Protein AF-A0A9D9G0Z2-F1 (afdb_monomer_lite)

Sequence (73 aa):
MKVFLLPFGKVNILESNIAEIIVNEGVLIDREMVESYRTLIKSHLNIPYSLLINKEHGYSYTFEAQVTMGSLD

Secondary structure (DSSP, 8-state):
-EEEEETTEEEEEEETTEEEEEEPTT-EE-HHHHHHHHHHHHHHSPSS-EEEEE-SS--EE-HHHHHHHH---

Structure (mmCIF, N/CA/C/O backbone):
data_AF-A0A9D9G0Z2-F1
#
_entry.id   AF-A0A9D9G0Z2-F1
#
loop_
_atom_site.group_PDB
_atom_site.id
_atom_site.type_symbol
_atom_site.label_atom_id
_atom_site.label_alt_id
_atom_site.label_comp_id
_atom_site.label_asym_id
_atom_site.label_entity_id
_atom_site.label_seq_id
_atom_site.pdbx_PDB_ins_code
_atom_site.Cartn_x
_atom_site.Cartn_y
_atom_site.Cartn_z
_atom_site.occupancy
_atom_site.B_iso_or_equiv
_atom_site.auth_seq_id
_atom_site.auth_comp_id
_atom_site.auth_asym_id
_atom_site.auth_atom_id
_atom_site.pdbx_PDB_model_num
ATOM 1 N N . MET A 1 1 ? -16.589 -6.806 8.279 1.00 75.62 1 MET A N 1
ATOM 2 C CA . MET A 1 1 ? -15.431 -6.817 7.363 1.00 75.62 1 MET A CA 1
ATOM 3 C C . MET A 1 1 ? -15.881 -6.287 6.008 1.00 75.62 1 MET A C 1
ATOM 5 O O . MET A 1 1 ? -16.812 -6.849 5.442 1.00 75.62 1 MET A O 1
ATOM 9 N N . LYS A 1 2 ? -15.301 -5.178 5.536 1.00 93.56 2 LYS A N 1
ATOM 10 C CA . LYS A 1 2 ? -15.608 -4.570 4.224 1.00 93.56 2 LYS A CA 1
ATOM 11 C C . LYS A 1 2 ? -14.388 -4.751 3.324 1.00 93.56 2 LYS A C 1
ATOM 13 O O . LYS A 1 2 ? -13.279 -4.489 3.773 1.00 93.56 2 LYS A O 1
ATOM 18 N N . VAL A 1 3 ? -14.593 -5.205 2.092 1.00 96.81 3 VAL A N 1
ATOM 19 C CA . VAL A 1 3 ? -13.515 -5.452 1.123 1.00 96.81 3 VAL A CA 1
ATOM 20 C C . VAL A 1 3 ? -13.712 -4.540 -0.076 1.00 96.81 3 VAL A C 1
ATOM 22 O O . VAL A 1 3 ? -14.826 -4.425 -0.588 1.00 96.81 3 VAL A O 1
ATOM 25 N N . PHE A 1 4 ? -12.631 -3.914 -0.526 1.00 97.38 4 PHE A N 1
ATOM 26 C CA . PHE A 1 4 ? -12.597 -3.125 -1.748 1.00 97.38 4 PHE A CA 1
ATOM 27 C C . PHE A 1 4 ? -11.618 -3.739 -2.732 1.00 97.38 4 PHE A C 1
ATOM 29 O O . PHE A 1 4 ? -10.478 -4.032 -2.376 1.00 97.38 4 PHE A O 1
ATOM 36 N N . LEU A 1 5 ? -12.066 -3.906 -3.971 1.00 97.19 5 LEU A N 1
ATOM 37 C CA . LEU A 1 5 ? -11.232 -4.382 -5.065 1.00 97.19 5 LEU A CA 1
ATOM 38 C C . LEU A 1 5 ? -10.720 -3.180 -5.852 1.00 97.19 5 LEU A C 1
ATOM 40 O O . LEU A 1 5 ? -11.499 -2.317 -6.258 1.00 97.19 5 LEU A O 1
ATOM 44 N N . LEU A 1 6 ? -9.410 -3.141 -6.054 1.00 95.75 6 LEU A N 1
ATOM 45 C CA . LEU A 1 6 ? -8.715 -2.177 -6.891 1.00 95.75 6 LEU A CA 1
ATOM 46 C C . LEU A 1 6 ? -8.131 -2.928 -8.098 1.00 95.75 6 LEU A C 1
ATOM 48 O O . LEU A 1 6 ? -7.845 -4.122 -7.992 1.00 95.75 6 LEU A O 1
ATOM 52 N N . PRO A 1 7 ? -7.893 -2.267 -9.243 1.00 96.31 7 PRO A N 1
ATOM 53 C CA . PRO A 1 7 ? -7.296 -2.928 -10.409 1.00 96.31 7 PRO A CA 1
ATOM 54 C C . PRO A 1 7 ? -5.950 -3.622 -10.122 1.00 96.31 7 PRO A C 1
ATOM 56 O O . PRO A 1 7 ? -5.573 -4.562 -10.814 1.00 96.31 7 PRO A O 1
ATOM 59 N N . PHE A 1 8 ? -5.242 -3.177 -9.082 1.00 96.94 8 PHE A N 1
ATOM 60 C CA . PHE A 1 8 ? -3.908 -3.634 -8.694 1.00 96.94 8 PHE A CA 1
ATOM 61 C C . PHE A 1 8 ? -3.873 -4.454 -7.392 1.00 96.94 8 PHE A C 1
ATOM 63 O O . PHE A 1 8 ? -2.794 -4.837 -6.940 1.00 96.94 8 PHE A O 1
ATOM 70 N N . GLY A 1 9 ? -5.019 -4.723 -6.759 1.00 97.06 9 GLY A N 1
ATOM 71 C CA . GLY A 1 9 ? -5.050 -5.430 -5.480 1.00 97.06 9 GLY A CA 1
ATOM 72 C C . GLY A 1 9 ? -6.380 -5.318 -4.749 1.00 97.06 9 GLY A C 1
ATOM 73 O O . GLY A 1 9 ? -7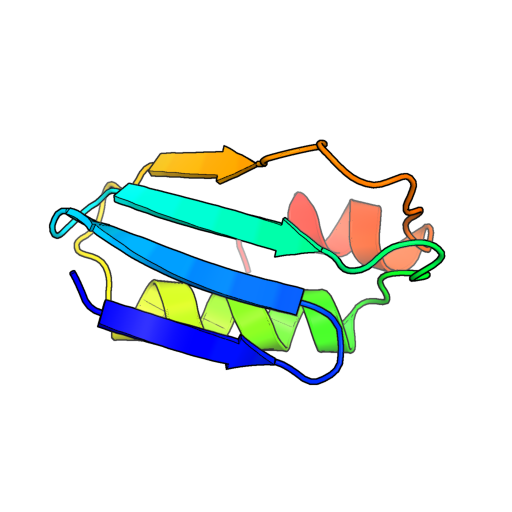.422 -5.026 -5.332 1.00 97.06 9 GLY A O 1
ATOM 74 N N . LYS A 1 10 ? -6.358 -5.529 -3.438 1.00 97.06 10 LYS A N 1
ATOM 75 C CA . LYS A 1 10 ? -7.532 -5.377 -2.576 1.00 97.06 10 LYS A CA 1
ATOM 76 C C . LYS A 1 10 ? -7.167 -4.724 -1.250 1.00 97.06 10 LYS A C 1
ATOM 78 O O . LYS A 1 10 ? -6.049 -4.872 -0.756 1.00 97.06 10 LYS A O 1
ATOM 83 N N . VAL A 1 11 ? -8.140 -4.021 -0.679 1.00 97.81 11 VAL A N 1
ATOM 84 C CA . VAL A 1 11 ? -8.052 -3.418 0.652 1.00 97.81 11 VAL A CA 1
ATOM 85 C C . VAL A 1 11 ? -9.150 -4.002 1.532 1.00 97.81 11 VAL A C 1
ATOM 87 O O . VAL A 1 11 ? -10.338 -3.869 1.222 1.00 97.81 11 VAL A O 1
ATOM 90 N N . ASN A 1 12 ? -8.762 -4.631 2.638 1.00 97.44 12 ASN A N 1
ATOM 91 C CA . ASN A 1 12 ? -9.681 -5.174 3.632 1.00 97.44 12 ASN A CA 1
ATOM 92 C C . ASN A 1 12 ? -9.745 -4.221 4.827 1.00 97.44 12 ASN A C 1
ATOM 94 O O . ASN A 1 12 ? -8.730 -3.951 5.461 1.00 97.44 12 ASN A O 1
ATOM 98 N N . ILE A 1 13 ? -10.934 -3.736 5.174 1.00 97.06 13 ILE A N 1
ATOM 99 C CA . ILE A 1 13 ? -11.151 -3.019 6.435 1.00 97.06 13 ILE A CA 1
ATOM 100 C C . ILE A 1 13 ? -11.370 -4.066 7.525 1.00 97.06 13 ILE A C 1
ATOM 102 O O . ILE A 1 13 ? -12.434 -4.705 7.578 1.00 97.06 13 ILE A O 1
ATOM 106 N N . LEU A 1 14 ? -10.335 -4.256 8.345 1.00 96.25 14 LEU A N 1
ATOM 107 C CA . LEU A 1 14 ? -10.318 -5.207 9.454 1.00 96.25 14 LEU A CA 1
ATOM 108 C C . LEU A 1 14 ? -11.058 -4.619 10.657 1.00 96.25 14 LEU A C 1
ATOM 110 O O . LEU A 1 14 ? -11.946 -5.264 11.209 1.00 96.25 14 LEU A O 1
ATOM 114 N N . GLU A 1 15 ? -10.763 -3.358 10.979 1.00 95.31 15 GLU A N 1
ATOM 115 C CA . GLU A 1 15 ? -11.403 -2.581 12.043 1.00 95.31 15 GLU A CA 1
ATOM 116 C C . GLU A 1 15 ? -11.576 -1.117 11.618 1.00 95.31 15 GLU A C 1
ATOM 118 O O . GLU A 1 15 ? -11.075 -0.698 10.575 1.00 95.31 15 GLU A O 1
ATOM 123 N N . SER A 1 16 ? -12.261 -0.306 12.432 1.00 93.88 16 SER A N 1
ATOM 124 C CA . SER A 1 16 ? -12.495 1.118 12.140 1.00 93.88 16 SER A CA 1
ATOM 125 C C . SER A 1 16 ? -11.218 1.947 11.972 1.00 93.88 16 SER A C 1
ATOM 127 O O . SER A 1 16 ? -11.283 3.064 11.478 1.00 93.88 16 SER A O 1
ATOM 129 N N . ASN A 1 17 ? -10.070 1.428 12.396 1.00 96.06 17 ASN A N 1
ATOM 130 C CA . ASN A 1 17 ? -8.762 2.071 12.336 1.00 96.06 17 ASN A CA 1
ATOM 131 C C . ASN A 1 17 ? -7.660 1.114 11.839 1.00 96.06 17 ASN A C 1
ATOM 133 O O . ASN A 1 17 ? -6.483 1.434 11.975 1.00 96.06 17 ASN A O 1
ATOM 137 N N . ILE A 1 18 ? -8.007 -0.045 11.267 1.00 96.50 18 ILE A N 1
ATOM 138 C CA . ILE A 1 18 ? -7.031 -0.985 10.698 1.00 96.50 18 ILE A CA 1
ATOM 139 C C . ILE A 1 18 ? -7.497 -1.432 9.314 1.00 96.50 18 ILE A C 1
ATOM 141 O O . ILE A 1 18 ? -8.578 -2.009 9.170 1.00 96.50 18 ILE A O 1
ATOM 145 N N . ALA A 1 19 ? -6.651 -1.218 8.307 1.00 97.25 19 ALA A N 1
ATOM 146 C CA . ALA A 1 19 ? -6.829 -1.804 6.983 1.00 97.25 19 ALA A CA 1
ATOM 147 C C . ALA A 1 19 ? -5.653 -2.699 6.603 1.00 97.25 19 ALA A C 1
ATOM 149 O O . ALA A 1 19 ? -4.504 -2.404 6.920 1.00 97.25 19 ALA A O 1
ATOM 150 N N . GLU A 1 20 ? -5.950 -3.767 5.878 1.00 97.75 20 GLU A N 1
ATOM 151 C CA . GLU A 1 20 ? -4.973 -4.620 5.217 1.00 9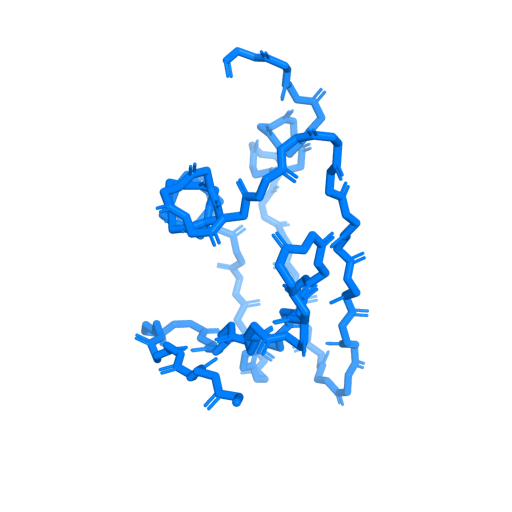7.75 20 GLU A CA 1
ATOM 152 C C . GLU A 1 20 ? -4.948 -4.315 3.722 1.00 97.75 20 GLU A C 1
ATOM 154 O O . GLU A 1 20 ? -5.997 -4.174 3.092 1.00 97.75 20 GLU A O 1
ATOM 159 N N . ILE A 1 21 ? -3.748 -4.233 3.158 1.00 97.00 21 ILE A N 1
ATOM 160 C CA . ILE A 1 21 ? -3.510 -4.032 1.731 1.00 97.00 21 ILE A CA 1
ATOM 161 C C . ILE A 1 21 ? -2.799 -5.270 1.195 1.00 97.00 21 ILE A C 1
ATOM 163 O O . ILE A 1 21 ? -1.736 -5.639 1.697 1.00 97.00 21 ILE A O 1
ATOM 167 N N . ILE A 1 22 ? -3.379 -5.873 0.158 1.00 97.75 22 ILE A N 1
ATOM 168 C CA . ILE A 1 22 ? -2.805 -6.989 -0.598 1.00 97.75 22 ILE A CA 1
ATOM 169 C C . ILE A 1 22 ? -2.692 -6.537 -2.053 1.00 97.75 22 ILE A C 1
ATOM 171 O O . ILE A 1 22 ? -3.703 -6.245 -2.695 1.00 97.75 22 ILE A O 1
ATOM 175 N N . VAL A 1 23 ? -1.467 -6.462 -2.564 1.00 98.00 23 VAL A N 1
ATOM 176 C CA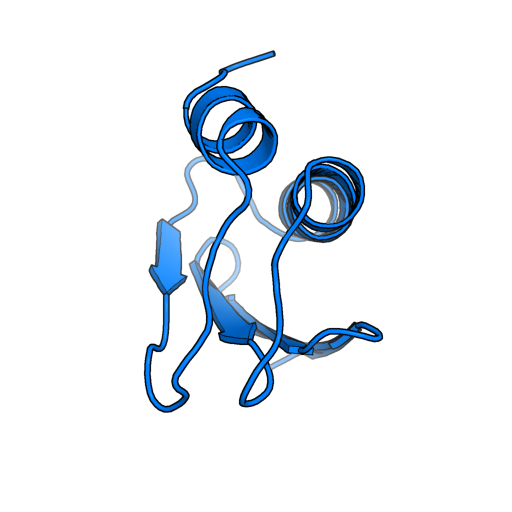 . VAL A 1 23 ? -1.173 -6.099 -3.959 1.00 98.00 23 VAL A CA 1
ATOM 177 C C . VAL A 1 23 ? -1.093 -7.372 -4.797 1.00 98.00 23 VA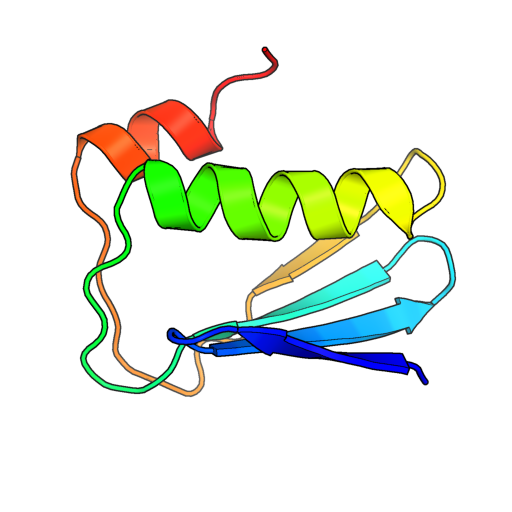L A C 1
ATOM 179 O O . VAL A 1 23 ? -0.551 -8.367 -4.329 1.00 98.00 23 VAL A O 1
ATOM 182 N N . ASN A 1 24 ? -1.627 -7.357 -6.019 1.00 98.25 24 ASN A N 1
ATOM 183 C CA . ASN A 1 24 ? -1.567 -8.520 -6.907 1.00 98.25 24 ASN A CA 1
ATOM 184 C C . ASN A 1 24 ? -0.116 -8.843 -7.322 1.00 98.25 24 ASN A C 1
ATOM 186 O O . ASN A 1 24 ? 0.739 -7.960 -7.405 1.00 98.25 24 ASN A O 1
ATOM 190 N N . GLU A 1 25 ? 0.143 -10.112 -7.637 1.00 98.25 25 GLU A N 1
ATOM 191 C CA . GLU A 1 25 ? 1.445 -10.588 -8.120 1.00 98.25 25 GLU A CA 1
ATOM 192 C C . GLU A 1 25 ? 1.925 -9.824 -9.365 1.00 98.25 25 GLU A C 1
ATOM 194 O O . GLU A 1 25 ? 1.166 -9.598 -10.310 1.00 98.25 25 GLU A O 1
ATOM 199 N N . GLY A 1 26 ? 3.202 -9.441 -9.375 1.00 97.75 26 GLY A N 1
ATOM 200 C CA . GLY A 1 26 ? 3.873 -8.805 -10.509 1.00 97.75 26 GLY A CA 1
ATOM 201 C C . GLY A 1 26 ? 3.504 -7.340 -10.755 1.00 97.75 26 GLY A C 1
ATOM 202 O O . GLY A 1 26 ? 3.980 -6.753 -11.727 1.00 97.75 26 GLY A O 1
ATOM 203 N N . VAL A 1 27 ? 2.682 -6.724 -9.901 1.00 98.06 27 VAL A N 1
ATOM 204 C CA . VAL A 1 27 ? 2.297 -5.315 -10.052 1.00 98.06 27 VAL A CA 1
ATOM 205 C C . VAL A 1 27 ? 3.486 -4.384 -9.795 1.00 98.06 27 VAL A C 1
ATOM 207 O O . VAL A 1 27 ? 4.243 -4.543 -8.833 1.00 98.06 27 VAL A O 1
ATOM 210 N N . LEU A 1 28 ? 3.607 -3.354 -10.635 1.00 98.06 28 LEU A N 1
ATOM 211 C CA . LEU A 1 28 ? 4.446 -2.186 -10.386 1.00 98.06 28 LEU A CA 1
ATOM 212 C C . LEU A 1 28 ? 3.559 -1.032 -9.906 1.00 98.06 28 LEU A C 1
ATOM 214 O O . LEU A 1 28 ? 2.828 -0.445 -10.697 1.00 98.06 28 LEU A O 1
ATOM 218 N N . ILE A 1 29 ? 3.623 -0.717 -8.614 1.00 97.62 29 ILE A N 1
ATOM 219 C CA . ILE A 1 29 ? 2.853 0.369 -8.006 1.00 97.62 29 ILE A CA 1
ATOM 220 C C . ILE A 1 29 ? 3.448 1.723 -8.412 1.00 97.62 29 ILE A C 1
ATOM 222 O O . ILE A 1 29 ? 4.628 2.009 -8.167 1.00 97.62 29 ILE A O 1
ATOM 226 N N . ASP A 1 30 ? 2.610 2.575 -8.991 1.00 97.75 30 ASP A N 1
ATOM 227 C CA . ASP A 1 30 ? 2.920 3.965 -9.314 1.00 97.75 30 ASP A CA 1
ATOM 228 C C . ASP A 1 30 ? 2.272 4.951 -8.325 1.00 97.75 30 ASP A C 1
ATOM 230 O O . ASP A 1 30 ? 1.625 4.571 -7.343 1.00 97.75 30 ASP A O 1
ATOM 234 N N . ARG A 1 31 ? 2.504 6.244 -8.557 1.00 96.06 31 ARG A N 1
ATOM 235 C CA . ARG A 1 31 ? 1.961 7.322 -7.729 1.00 96.06 31 ARG A CA 1
ATOM 236 C C . ARG A 1 31 ? 0.432 7.346 -7.718 1.00 96.06 31 ARG A C 1
ATOM 238 O O . ARG A 1 31 ? -0.156 7.551 -6.659 1.00 96.06 31 ARG A O 1
ATOM 245 N N . GLU A 1 32 ? -0.212 7.154 -8.865 1.00 96.25 32 GLU A N 1
ATOM 246 C CA . GLU A 1 32 ? -1.673 7.223 -8.973 1.00 96.25 32 GLU A CA 1
ATOM 247 C C . GLU A 1 32 ? -2.332 6.092 -8.178 1.00 96.25 32 GLU A C 1
ATOM 249 O O . GLU A 1 32 ? -3.318 6.311 -7.469 1.00 96.25 32 GLU A O 1
ATOM 254 N N . MET A 1 33 ? -1.740 4.897 -8.211 1.00 96.69 33 MET A N 1
ATOM 255 C CA . MET A 1 33 ? -2.170 3.763 -7.393 1.00 96.69 33 MET A CA 1
ATOM 256 C C . MET A 1 33 ? -2.020 4.052 -5.894 1.00 96.69 33 MET A C 1
ATOM 258 O O . MET A 1 33 ? -2.919 3.708 -5.119 1.00 96.69 33 MET A O 1
ATOM 262 N N . VAL A 1 34 ? -0.935 4.723 -5.481 1.00 95.38 34 VAL A N 1
ATOM 263 C CA . VAL A 1 34 ? -0.742 5.157 -4.086 1.00 95.38 34 VAL A CA 1
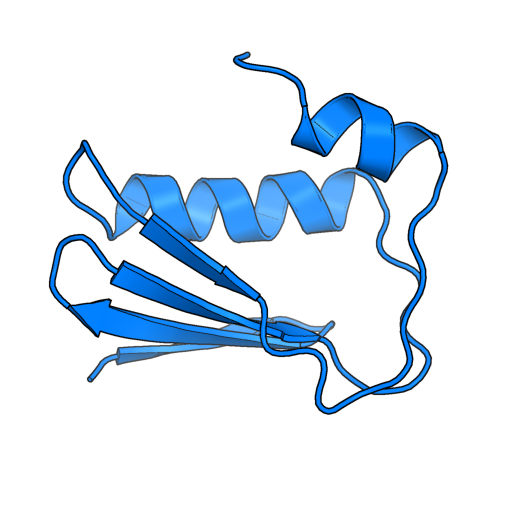ATOM 264 C C . VAL A 1 34 ? -1.840 6.117 -3.636 1.00 95.38 34 VAL A C 1
ATOM 266 O O . VAL A 1 34 ? -2.456 5.907 -2.587 1.00 95.38 34 VAL A O 1
ATOM 269 N N . GLU A 1 35 ? -2.134 7.138 -4.435 1.00 94.94 35 GLU A N 1
ATOM 270 C CA . GLU A 1 35 ? -3.194 8.107 -4.132 1.00 94.94 35 GLU A CA 1
ATOM 271 C C . GLU A 1 35 ? -4.590 7.471 -4.124 1.00 94.94 35 GLU A C 1
ATOM 273 O O . GLU A 1 35 ? -5.437 7.803 -3.284 1.00 94.94 35 GLU A O 1
ATOM 278 N N . SER A 1 36 ? -4.818 6.503 -5.014 1.00 94.94 36 SER A N 1
ATOM 279 C CA . SER A 1 36 ? -6.072 5.757 -5.106 1.00 94.94 36 SER A CA 1
ATOM 280 C C . SER A 1 36 ? -6.383 5.012 -3.806 1.00 94.94 36 SER A C 1
ATOM 282 O O . SER A 1 36 ? -7.436 5.239 -3.196 1.00 94.94 36 SER A O 1
ATOM 284 N N . TYR A 1 37 ? -5.457 4.176 -3.314 1.00 94.38 37 TYR A N 1
ATOM 285 C CA . TYR A 1 37 ? -5.704 3.448 -2.066 1.00 94.38 37 TYR A CA 1
ATOM 286 C C . TYR A 1 37 ? -5.679 4.385 -0.845 1.00 94.38 37 TYR A C 1
ATOM 288 O O . TYR A 1 37 ? -6.418 4.155 0.114 1.00 94.38 37 TYR A O 1
ATOM 296 N N . ARG A 1 38 ? -4.887 5.470 -0.866 1.00 92.62 38 ARG A N 1
ATOM 297 C CA . ARG A 1 38 ? -4.841 6.468 0.219 1.00 92.62 38 ARG A CA 1
ATOM 298 C C . ARG A 1 38 ? -6.185 7.176 0.390 1.00 92.62 38 ARG A C 1
ATOM 300 O O . ARG A 1 38 ? -6.651 7.325 1.519 1.00 92.62 38 ARG A O 1
ATOM 307 N N . THR A 1 39 ? -6.832 7.564 -0.706 1.00 93.81 39 THR A N 1
ATOM 308 C CA . THR A 1 39 ? -8.170 8.184 -0.686 1.00 93.81 39 THR A CA 1
ATOM 309 C C . THR A 1 39 ? -9.221 7.219 -0.134 1.00 93.81 39 THR A C 1
ATOM 311 O O . THR A 1 39 ? -10.082 7.599 0.667 1.00 93.81 39 THR A O 1
ATOM 314 N N . LEU A 1 40 ? -9.122 5.941 -0.500 1.00 94.19 40 LEU A N 1
ATOM 315 C CA . LEU A 1 40 ? -9.989 4.890 0.026 1.00 94.19 40 LEU A CA 1
ATOM 316 C C . LEU A 1 40 ? -9.826 4.719 1.543 1.00 94.19 40 LEU A C 1
ATOM 318 O O . LEU A 1 40 ? -10.823 4.665 2.259 1.00 94.19 40 LEU A O 1
ATOM 322 N N . ILE A 1 41 ? -8.588 4.698 2.038 1.00 93.12 41 ILE A N 1
ATOM 323 C CA . ILE A 1 41 ? -8.258 4.624 3.470 1.00 93.12 41 ILE A CA 1
ATOM 324 C C . ILE A 1 41 ? -8.806 5.843 4.214 1.00 93.12 41 ILE A C 1
ATOM 326 O O . ILE A 1 41 ? -9.567 5.678 5.167 1.00 93.12 41 ILE A O 1
ATOM 330 N N . LYS A 1 42 ? -8.481 7.061 3.754 1.00 92.25 42 LYS A N 1
ATOM 331 C CA . LYS A 1 42 ? -8.902 8.322 4.395 1.00 92.25 42 LYS A CA 1
ATOM 332 C C . LYS A 1 42 ? -10.432 8.454 4.481 1.00 92.25 42 LYS A C 1
ATOM 334 O O . LYS A 1 42 ? -10.932 9.077 5.409 1.00 92.25 42 LYS A O 1
ATOM 339 N N . SER A 1 43 ? -11.178 7.867 3.542 1.00 94.19 43 SER A N 1
ATOM 340 C CA . SER A 1 43 ? -12.651 7.911 3.531 1.00 94.19 43 SER A CA 1
ATOM 341 C C . SER A 1 43 ? -13.335 6.846 4.397 1.00 94.19 43 SER A C 1
ATOM 343 O O . SER A 1 43 ? -14.539 6.951 4.627 1.00 94.19 43 SER A O 1
ATOM 345 N N . HIS A 1 44 ? -12.609 5.831 4.877 1.00 94.56 44 HIS A N 1
ATOM 346 C CA . HIS A 1 44 ? -13.202 4.680 5.574 1.00 94.56 44 HIS A CA 1
ATOM 347 C C . HIS A 1 44 ? -12.609 4.378 6.954 1.00 94.56 44 HIS A C 1
ATOM 349 O O . HIS A 1 44 ? -13.189 3.567 7.677 1.00 94.56 44 HIS A O 1
ATOM 355 N N . LEU A 1 45 ? -11.482 4.991 7.319 1.00 95.12 45 LEU A N 1
ATOM 356 C CA . LEU A 1 45 ? -10.796 4.752 8.587 1.00 95.12 45 LEU A CA 1
ATOM 357 C C . LEU A 1 45 ? -10.803 5.991 9.484 1.00 95.12 45 LEU A C 1
ATOM 359 O O . LEU A 1 45 ? -10.610 7.117 9.029 1.00 95.12 45 LEU A O 1
ATOM 363 N N . ASN A 1 46 ? -10.953 5.757 10.783 1.00 94.56 46 ASN A N 1
ATOM 364 C CA . ASN A 1 46 ? -10.819 6.765 11.822 1.00 94.56 46 ASN A CA 1
ATOM 365 C C . ASN A 1 46 ? -9.336 7.027 12.107 1.00 94.56 46 ASN A C 1
ATOM 367 O O . ASN A 1 46 ? -8.549 6.094 12.258 1.00 94.56 46 ASN A O 1
ATOM 371 N N . ILE A 1 47 ? -8.957 8.299 12.220 1.00 90.69 47 ILE A N 1
ATOM 372 C CA . ILE A 1 47 ? -7.604 8.702 12.621 1.00 90.69 47 ILE A CA 1
ATOM 373 C C . ILE A 1 47 ? -7.480 8.574 14.153 1.00 90.69 47 ILE A C 1
ATOM 375 O O . ILE A 1 47 ? -8.388 9.019 14.858 1.00 90.69 47 ILE A O 1
ATOM 379 N N . PRO A 1 48 ? -6.367 8.036 14.691 1.00 92.94 48 PRO A N 1
ATOM 380 C CA . PRO A 1 48 ? -5.235 7.432 13.983 1.00 92.94 48 PRO A CA 1
ATOM 381 C C . PRO A 1 48 ? -5.546 6.008 13.501 1.00 92.94 48 PRO A C 1
ATOM 383 O O . PRO A 1 48 ? -6.197 5.240 14.208 1.00 92.94 48 PRO A O 1
ATOM 386 N N . TYR A 1 49 ? -5.020 5.641 12.330 1.00 94.19 49 TYR A N 1
ATOM 387 C CA . TYR A 1 49 ? -5.182 4.308 11.747 1.00 94.19 49 TYR A CA 1
ATOM 388 C C . TYR A 1 49 ? -3.843 3.606 11.504 1.00 94.19 49 TYR A C 1
ATOM 390 O O . TYR A 1 49 ? -2.797 4.243 11.383 1.00 94.19 49 TYR A O 1
ATOM 398 N N . SER A 1 50 ? -3.894 2.279 11.412 1.00 94.81 50 SER A N 1
ATOM 399 C CA . SER A 1 50 ? -2.776 1.394 11.082 1.00 94.81 50 SER A CA 1
ATOM 400 C C . SER A 1 50 ? -3.019 0.693 9.750 1.00 94.81 50 SER A C 1
ATOM 402 O O . SER A 1 50 ? -4.153 0.347 9.415 1.00 94.81 50 SER A O 1
ATOM 404 N N . LEU A 1 51 ? -1.942 0.459 9.002 1.00 94.75 51 LEU A N 1
ATOM 405 C CA . LEU A 1 51 ? -1.975 -0.288 7.748 1.00 94.75 51 LEU A CA 1
ATOM 406 C C . LEU A 1 51 ? -1.169 -1.575 7.897 1.00 94.75 51 LEU A C 1
ATOM 408 O O . LEU A 1 51 ? 0.015 -1.538 8.228 1.00 94.75 51 LEU A O 1
ATOM 412 N N . LEU A 1 52 ? -1.809 -2.706 7.623 1.00 96.50 52 LEU A N 1
ATOM 413 C CA . LEU A 1 52 ? -1.165 -4.000 7.468 1.00 96.50 52 LEU A CA 1
ATOM 414 C C . LEU A 1 52 ? -0.821 -4.189 5.989 1.00 96.50 52 LEU A C 1
ATOM 416 O O . LEU A 1 52 ? -1.707 -4.326 5.150 1.00 96.50 52 LEU A O 1
ATOM 420 N N . ILE A 1 53 ? 0.469 -4.194 5.661 1.00 95.19 53 ILE A N 1
ATOM 421 C CA . ILE A 1 53 ? 0.928 -4.489 4.301 1.00 95.19 53 ILE A CA 1
ATOM 422 C C . ILE A 1 53 ? 1.198 -5.983 4.209 1.00 95.19 53 ILE A C 1
ATOM 424 O O . ILE A 1 53 ? 2.208 -6.472 4.722 1.00 95.19 53 ILE A O 1
ATOM 428 N N . ASN A 1 54 ? 0.290 -6.706 3.568 1.00 96.44 54 ASN A N 1
ATOM 429 C CA . ASN A 1 54 ? 0.432 -8.134 3.368 1.00 96.44 54 ASN A CA 1
ATOM 430 C C . ASN A 1 54 ? 1.220 -8.385 2.074 1.00 96.44 54 ASN A C 1
ATOM 432 O O . ASN A 1 54 ? 0.768 -8.084 0.969 1.00 96.44 54 ASN A O 1
ATOM 436 N N . LYS A 1 55 ? 2.437 -8.909 2.243 1.00 94.75 55 LYS A N 1
ATOM 437 C CA . LYS A 1 55 ? 3.390 -9.199 1.165 1.00 94.75 55 LYS A CA 1
ATOM 438 C C . LYS A 1 55 ? 3.347 -10.665 0.730 1.00 94.75 55 LYS A C 1
ATOM 440 O O . LYS A 1 55 ? 4.392 -11.245 0.452 1.00 94.75 55 LYS A O 1
ATOM 445 N N . GLU A 1 56 ? 2.160 -11.274 0.700 1.00 96.81 56 GLU A N 1
ATOM 446 C CA . GLU A 1 56 ? 1.989 -12.631 0.157 1.00 96.81 56 GLU A CA 1
ATOM 447 C C . GLU A 1 56 ? 2.416 -12.737 -1.318 1.00 96.81 56 GLU A C 1
ATOM 449 O O . GLU A 1 56 ? 2.817 -13.809 -1.765 1.00 96.81 56 GLU A O 1
ATOM 454 N N . HIS A 1 57 ? 2.387 -11.615 -2.044 1.00 97.44 57 HIS A N 1
ATOM 455 C CA . HIS A 1 57 ? 2.757 -11.503 -3.450 1.00 97.44 57 HIS A CA 1
ATOM 456 C C . HIS A 1 57 ? 4.049 -10.711 -3.669 1.00 97.44 57 HIS A C 1
ATOM 458 O O . HIS A 1 57 ? 4.375 -9.785 -2.916 1.00 97.44 57 HIS A O 1
ATOM 464 N N . GLY A 1 58 ? 4.763 -11.044 -4.744 1.00 96.69 58 GLY A N 1
ATOM 465 C CA . GLY A 1 58 ? 5.898 -10.273 -5.239 1.00 96.69 58 GLY A CA 1
ATOM 466 C C . GLY A 1 58 ? 5.426 -9.070 -6.052 1.00 96.69 58 GLY A C 1
ATOM 467 O O . GLY A 1 58 ? 4.820 -9.226 -7.1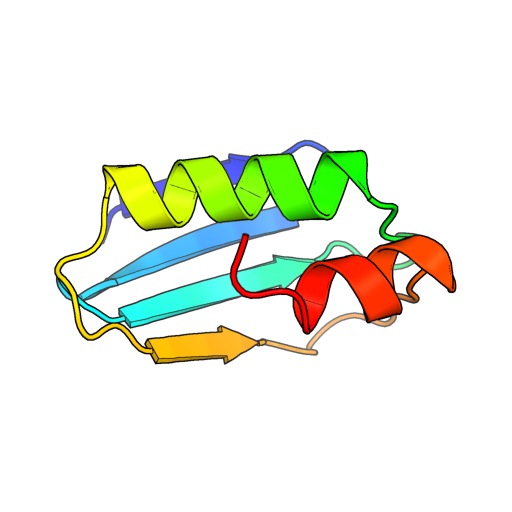06 1.00 96.69 58 GLY A O 1
ATOM 468 N N . TYR A 1 59 ? 5.718 -7.855 -5.592 1.00 97.06 59 TYR A N 1
ATOM 469 C CA . TYR A 1 59 ? 5.391 -6.613 -6.299 1.00 97.06 59 TYR A CA 1
ATOM 470 C C . TYR A 1 59 ? 6.466 -5.550 -6.043 1.00 97.06 59 TYR A C 1
ATOM 472 O O . TYR A 1 59 ? 7.286 -5.672 -5.130 1.00 97.06 59 TYR A O 1
ATOM 480 N N . SER A 1 60 ? 6.498 -4.515 -6.878 1.00 97.12 60 SER A N 1
ATOM 481 C CA . SER A 1 60 ? 7.500 -3.444 -6.815 1.00 97.12 60 SER A CA 1
ATOM 482 C C . SER A 1 60 ? 6.847 -2.068 -6.821 1.00 97.12 60 SER A C 1
ATOM 484 O O . SER A 1 60 ? 5.658 -1.930 -7.089 1.00 97.12 60 SER A O 1
ATOM 486 N N . TYR A 1 61 ? 7.641 -1.041 -6.535 1.00 97.06 61 TYR A N 1
ATOM 487 C CA . TYR A 1 61 ? 7.219 0.355 -6.585 1.00 97.06 61 TYR A CA 1
ATOM 488 C C . TYR A 1 61 ? 8.092 1.126 -7.567 1.00 97.06 61 TYR A C 1
ATOM 490 O O . TYR A 1 61 ? 9.297 0.884 -7.658 1.00 97.06 61 TYR A O 1
ATOM 498 N N . THR A 1 62 ? 7.501 2.101 -8.247 1.00 98.06 62 THR A N 1
ATOM 499 C CA . THR A 1 62 ? 8.273 3.176 -8.877 1.00 98.06 62 THR A CA 1
ATOM 500 C C . THR A 1 62 ? 8.924 4.054 -7.804 1.00 98.06 62 THR A C 1
ATOM 502 O O . THR A 1 62 ? 8.441 4.139 -6.672 1.00 98.06 62 THR A O 1
ATOM 505 N N . PHE A 1 63 ? 10.014 4.742 -8.154 1.00 96.44 63 PHE A N 1
ATOM 506 C CA . PHE A 1 63 ? 10.669 5.675 -7.231 1.00 96.44 63 PHE A CA 1
ATOM 507 C C . PHE A 1 63 ? 9.716 6.790 -6.774 1.00 96.44 63 PHE A C 1
ATOM 509 O O . PHE A 1 63 ? 9.657 7.109 -5.590 1.00 96.44 63 PHE A O 1
ATOM 516 N N . GLU A 1 64 ? 8.911 7.334 -7.691 1.00 95.88 64 GLU A N 1
ATOM 517 C CA . GLU A 1 64 ? 7.922 8.361 -7.357 1.00 95.88 64 GLU A CA 1
ATOM 518 C C . GLU A 1 64 ? 6.885 7.844 -6.354 1.00 95.88 64 GLU A C 1
ATOM 520 O O . GLU A 1 64 ? 6.630 8.510 -5.356 1.00 95.88 64 GLU A O 1
ATOM 525 N N . ALA A 1 65 ? 6.367 6.624 -6.540 1.00 96.06 65 ALA A N 1
ATOM 526 C CA . ALA A 1 65 ? 5.445 6.014 -5.584 1.00 96.06 65 ALA A CA 1
ATOM 527 C C . ALA A 1 65 ? 6.052 5.895 -4.177 1.00 96.06 65 ALA A C 1
ATOM 529 O O . ALA A 1 65 ? 5.365 6.146 -3.188 1.00 96.06 65 ALA A O 1
ATOM 530 N N . GLN A 1 66 ? 7.340 5.548 -4.068 1.00 94.56 66 GLN A N 1
ATOM 531 C CA . GLN A 1 66 ? 8.039 5.481 -2.778 1.00 94.56 66 GLN A CA 1
ATOM 532 C C . GLN A 1 66 ? 8.112 6.846 -2.092 1.00 94.56 66 GLN A C 1
ATOM 534 O O . GLN A 1 66 ? 7.844 6.940 -0.893 1.00 94.56 66 GLN A O 1
ATOM 539 N N . VAL A 1 67 ? 8.420 7.899 -2.852 1.00 94.81 67 VAL A N 1
ATOM 540 C CA . VAL A 1 67 ? 8.431 9.279 -2.346 1.00 94.81 67 VAL A CA 1
ATOM 541 C C . VAL A 1 67 ? 7.025 9.696 -1.906 1.00 94.81 67 VAL A C 1
ATOM 543 O O . VAL A 1 67 ? 6.851 10.185 -0.791 1.00 94.81 67 VAL A O 1
ATOM 546 N N . THR A 1 68 ? 6.005 9.434 -2.726 1.00 93.75 68 THR A N 1
ATOM 547 C CA . THR A 1 68 ? 4.604 9.753 -2.416 1.00 93.75 68 THR A CA 1
ATOM 548 C C . THR A 1 68 ? 4.097 9.017 -1.174 1.00 93.75 68 THR A C 1
ATOM 550 O O . THR A 1 68 ? 3.375 9.601 -0.369 1.00 93.75 68 THR A O 1
ATOM 553 N N . MET A 1 69 ? 4.483 7.754 -0.955 1.00 89.62 69 MET A N 1
ATOM 554 C CA . MET A 1 69 ? 4.098 7.013 0.255 1.00 89.62 69 MET A CA 1
ATOM 555 C C . MET A 1 69 ? 4.560 7.711 1.539 1.00 89.62 69 MET A C 1
ATOM 557 O O . MET A 1 69 ? 3.786 7.777 2.494 1.00 89.62 69 MET A O 1
ATOM 561 N N . GLY A 1 70 ? 5.783 8.247 1.542 1.00 87.12 70 GLY A N 1
ATOM 562 C CA . GLY A 1 70 ? 6.363 8.962 2.680 1.00 87.12 70 GLY A CA 1
ATOM 563 C C . GLY A 1 70 ? 5.878 10.404 2.851 1.00 87.12 70 GLY A C 1
ATOM 564 O O . GLY A 1 70 ? 6.152 10.998 3.893 1.00 87.12 70 GLY A O 1
ATOM 565 N N . SER A 1 71 ? 5.165 10.965 1.868 1.00 88.56 71 SER A N 1
ATOM 566 C CA . SER A 1 71 ? 4.625 12.320 1.981 1.00 88.56 71 SER A CA 1
ATOM 567 C C . SER A 1 71 ? 3.374 12.368 2.868 1.00 88.56 71 SER A C 1
ATOM 569 O O . SER A 1 71 ? 2.531 11.458 2.859 1.00 88.56 71 SER A O 1
ATOM 571 N N . LEU A 1 72 ? 3.275 13.451 3.641 1.00 73.31 72 LEU A N 1
ATOM 572 C CA . LEU A 1 72 ? 2.159 13.765 4.540 1.00 73.31 72 LEU A CA 1
ATOM 573 C C . LEU A 1 72 ? 1.162 14.759 3.930 1.00 73.31 72 LEU A C 1
ATOM 575 O O . LEU A 1 72 ? 0.271 15.212 4.649 1.00 73.31 72 LEU A O 1
ATOM 579 N N . ASP A 1 73 ? 1.322 15.083 2.645 1.00 61.62 73 ASP A N 1
ATOM 580 C CA . ASP A 1 73 ? 0.421 15.980 1.913 1.00 61.62 73 ASP A CA 1
ATOM 581 C C . ASP A 1 73 ? -1.068 15.539 1.977 1.00 61.62 73 ASP A C 1
ATOM 583 O O . ASP A 1 73 ? -1.399 14.319 2.064 1.00 61.62 73 ASP A O 1
#

Foldseek 3Di:
DDKDDDPFWIWACPDQAEIETDGDAAEEDEQVNLVVVVVVCVVRHDPPHDYHYDPPHDYHYDPRNVVNNPDPD

Radius of gyration: 11.77 Å; chains: 1; bounding box: 26×29×24 Å

pLDDT: mean 94.56, std 5.64, range [61.62, 98.25]